Protein AF-W1EWW9-F1 (afdb_mo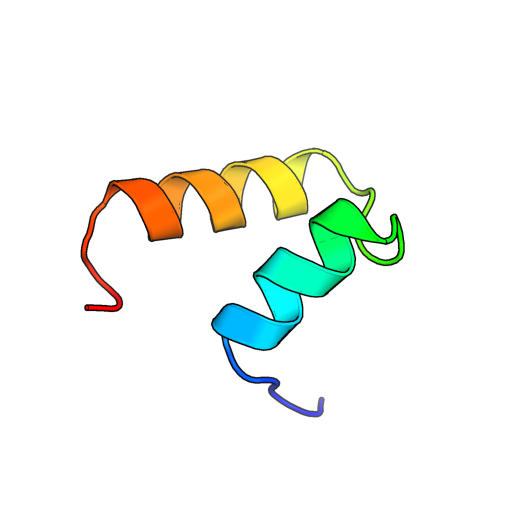nomer)

Nearest PDB structures (foldseek):
  3o61-assembly1_A  TM=9.951E-01  e=5.080E-04  Escherichia coli K-12
  3o61-assembly1_B  TM=9.939E-01  e=5.880E-04  Escherichia coli K-12
  3o6z-assembly1_A  TM=9.930E-01  e=6.805E-04  Escherichia coli K-12
  3o69-assembly1_A  TM=9.951E-01  e=1.314E-03  Escherichia coli K-12

Secondary structure (DSSP, 8-state):
-----HHHHHHHHHTTS---HHHHHHHHHHHHTTTT-

Solvent-accessible surface area (backbone atoms only — not comparable to full-atom values): 2422 Å² total; per-residue (Å²): 137,84,88,76,57,70,70,56,56,56,50,29,43,75,75,54,76,50,74,54,69,68,61,54,50,52,53,51,50,48,64,74,64,61,81,80,113

Radius of gyration: 9.75 Å; Cα contacts (8 Å, |Δi|>4): 15; chains: 1; bounding box: 16×21×24 Å

Structure (mmCIF, N/CA/C/O backbone):
data_AF-W1EWW9-F1
#
_entry.id   AF-W1EWW9-F1
#
loop_
_atom_site.group_PDB
_atom_site.id
_atom_site.type_symbol
_atom_site.label_atom_id
_atom_site.label_alt_id
_atom_site.label_comp_id
_atom_site.label_asym_id
_atom_site.label_entity_id
_atom_site.label_seq_id
_atom_site.pdbx_PDB_ins_code
_atom_site.Cartn_x
_atom_site.Cartn_y
_atom_site.Cartn_z
_atom_site.occupancy
_atom_site.B_iso_or_equiv
_atom_site.auth_seq_id
_atom_site.auth_comp_id
_atom_site.auth_asym_id
_atom_site.auth_atom_id
_atom_site.pdbx_PDB_model_num
ATOM 1 N N . MET A 1 1 ? 9.629 -19.448 7.027 1.00 53.59 1 MET A N 1
ATOM 2 C CA . MET A 1 1 ? 9.296 -18.149 6.410 1.00 53.59 1 MET A CA 1
ATOM 3 C C . MET A 1 1 ? 8.378 -18.448 5.247 1.00 53.59 1 MET A C 1
ATOM 5 O O . MET A 1 1 ? 8.764 -19.257 4.417 1.00 53.59 1 MET A O 1
ATOM 9 N N . LEU A 1 2 ? 7.159 -17.911 5.257 1.00 70.19 2 LEU A N 1
ATOM 10 C CA . LEU A 1 2 ? 6.231 -18.044 4.137 1.00 70.19 2 LEU A CA 1
ATOM 11 C C . LEU A 1 2 ? 6.325 -16.742 3.339 1.00 70.19 2 LEU A C 1
ATOM 13 O O . LEU A 1 2 ? 6.088 -15.671 3.896 1.00 70.19 2 LEU A O 1
ATOM 17 N N . GLU A 1 3 ? 6.762 -16.833 2.089 1.00 86.38 3 GLU A N 1
ATOM 18 C CA . GLU A 1 3 ? 6.725 -15.709 1.154 1.00 86.38 3 GLU A CA 1
ATOM 19 C C . GLU A 1 3 ? 5.263 -15.402 0.797 1.00 86.38 3 GLU A C 1
ATOM 21 O O . GLU A 1 3 ? 4.422 -16.304 0.778 1.00 86.38 3 GLU A O 1
ATOM 26 N N . LEU A 1 4 ? 4.949 -14.130 0.546 1.00 93.25 4 LEU A N 1
ATOM 27 C CA . LEU A 1 4 ? 3.602 -13.669 0.203 1.00 93.25 4 LEU A CA 1
ATOM 28 C C . LEU A 1 4 ? 3.638 -12.760 -1.034 1.00 93.25 4 LEU A C 1
ATOM 30 O O . LEU A 1 4 ? 4.651 -12.092 -1.261 1.00 93.25 4 LEU A O 1
ATOM 34 N N . PRO A 1 5 ? 2.561 -12.719 -1.842 1.00 95.00 5 PRO A N 1
ATOM 35 C CA . PRO A 1 5 ? 2.499 -11.878 -3.033 1.00 95.00 5 PRO A CA 1
ATOM 36 C C . PRO A 1 5 ? 2.722 -10.396 -2.720 1.00 95.00 5 PRO A C 1
ATOM 38 O O . PRO A 1 5 ? 2.178 -9.866 -1.752 1.00 95.00 5 PRO A O 1
ATOM 41 N N . PHE A 1 6 ? 3.450 -9.690 -3.588 1.00 94.69 6 PHE A N 1
ATOM 42 C CA . PHE A 1 6 ? 3.720 -8.258 -3.418 1.00 94.69 6 PHE A CA 1
ATOM 43 C C . PHE A 1 6 ? 2.433 -7.422 -3.300 1.00 94.69 6 PHE A C 1
ATOM 45 O O . PHE A 1 6 ? 2.331 -6.557 -2.433 1.00 94.69 6 PHE A O 1
ATOM 52 N N . SER A 1 7 ? 1.406 -7.743 -4.091 1.00 95.06 7 SER A N 1
ATOM 53 C CA . SER A 1 7 ? 0.088 -7.101 -4.008 1.00 95.06 7 SER A CA 1
ATOM 54 C C . SER A 1 7 ? -0.586 -7.291 -2.645 1.00 95.06 7 SER A C 1
ATOM 56 O O . SER A 1 7 ? -1.187 -6.353 -2.124 1.00 95.06 7 SER A O 1
ATOM 58 N N . GLN A 1 8 ? -0.438 -8.467 -2.027 1.00 96.19 8 GLN A N 1
ATOM 59 C CA . GLN A 1 8 ? -0.950 -8.729 -0.684 1.00 96.19 8 GLN A CA 1
ATOM 60 C C . GLN A 1 8 ? -0.213 -7.881 0.358 1.00 96.19 8 GLN A C 1
ATOM 62 O O . GLN A 1 8 ? -0.855 -7.312 1.237 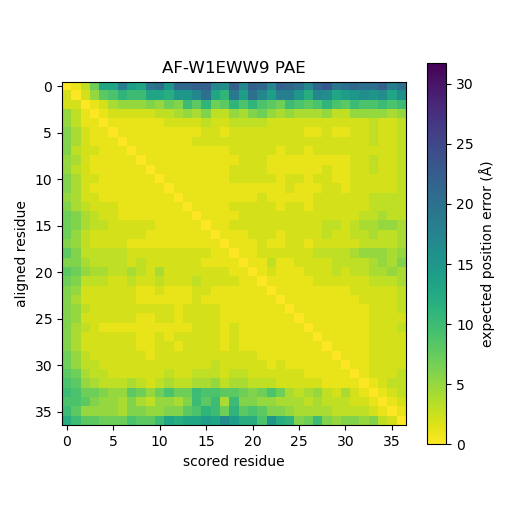1.00 96.19 8 GLN A O 1
ATOM 67 N N . ALA A 1 9 ? 1.110 -7.724 0.233 1.00 95.75 9 ALA A N 1
ATOM 68 C CA . ALA A 1 9 ? 1.878 -6.845 1.115 1.00 95.75 9 ALA A CA 1
ATOM 69 C C . ALA A 1 9 ? 1.376 -5.390 1.053 1.00 95.75 9 ALA A C 1
ATOM 71 O O . ALA A 1 9 ? 1.262 -4.733 2.086 1.00 95.75 9 ALA A O 1
ATOM 72 N N . LEU A 1 10 ? 1.029 -4.892 -0.139 1.00 95.81 10 LEU A N 1
ATOM 73 C CA . LEU A 1 10 ? 0.485 -3.540 -0.305 1.00 95.81 10 LEU A CA 1
ATOM 74 C C . LEU A 1 10 ? -0.900 -3.380 0.340 1.00 95.81 10 LEU A C 1
ATOM 76 O O . LEU A 1 10 ? -1.164 -2.355 0.968 1.00 95.81 10 LEU A O 1
ATOM 80 N N . GLU A 1 11 ? -1.774 -4.385 0.245 1.00 97.56 11 GLU A N 1
ATOM 81 C CA . GLU A 1 11 ? -3.066 -4.375 0.948 1.00 97.56 11 GLU A CA 1
ATOM 82 C C . GLU A 1 11 ? -2.885 -4.394 2.471 1.00 97.56 11 GLU A C 1
ATOM 84 O O . GLU A 1 11 ? -3.5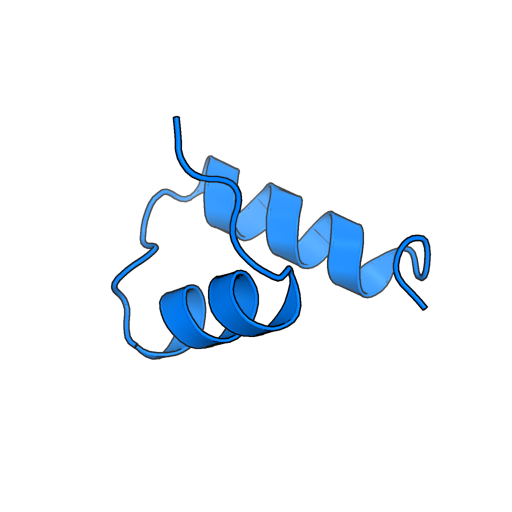44 -3.633 3.178 1.00 97.56 11 GLU A O 1
ATOM 89 N N . MET A 1 12 ? -1.920 -5.165 2.977 1.00 97.62 12 MET A N 1
ATOM 90 C CA . MET A 1 12 ? -1.607 -5.217 4.408 1.00 97.62 12 MET A CA 1
ATOM 91 C C . MET A 1 12 ? -1.113 -3.870 4.969 1.00 97.62 12 MET A C 1
ATOM 93 O O . MET A 1 12 ? -1.294 -3.599 6.157 1.00 97.62 12 MET A O 1
ATOM 97 N N . ILE A 1 13 ? -0.519 -2.995 4.144 1.00 96.62 13 ILE A N 1
ATOM 98 C CA . ILE A 1 13 ? -0.219 -1.605 4.541 1.00 96.62 13 ILE A CA 1
AT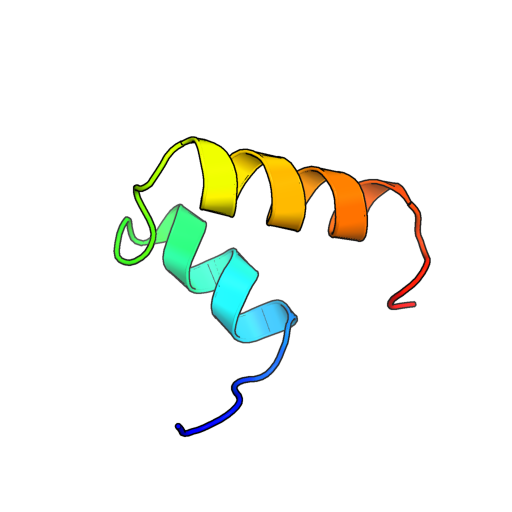OM 99 C C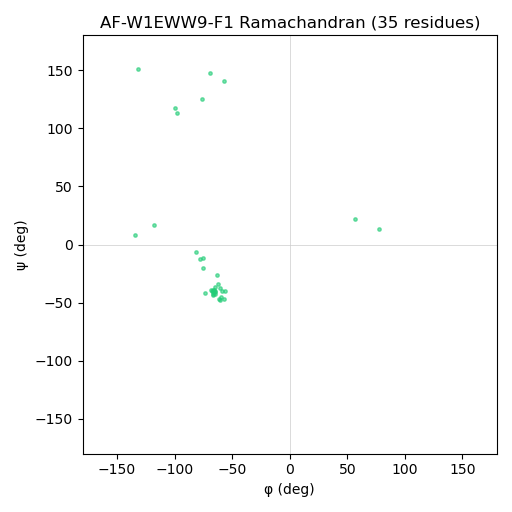 . ILE A 1 13 ? -1.523 -0.821 4.744 1.00 96.62 13 ILE A C 1
ATOM 101 O O . ILE A 1 13 ? -1.661 -0.096 5.728 1.00 96.62 13 ILE A O 1
ATOM 105 N N . LYS A 1 14 ? -2.499 -0.977 3.839 1.00 96.75 14 LYS A N 1
ATOM 106 C CA . LYS A 1 14 ? -3.787 -0.262 3.895 1.00 96.75 14 LYS A CA 1
ATOM 107 C C . LYS A 1 14 ? -4.652 -0.715 5.071 1.00 96.75 14 LYS A C 1
ATOM 109 O O . LYS A 1 14 ? -5.293 0.122 5.703 1.00 96.75 14 LYS A O 1
ATOM 114 N N . THR A 1 15 ? -4.662 -2.014 5.379 1.00 97.69 15 THR A N 1
ATOM 115 C CA . THR A 1 15 ? -5.391 -2.572 6.535 1.00 97.69 15 THR A CA 1
ATOM 116 C C . THR A 1 15 ?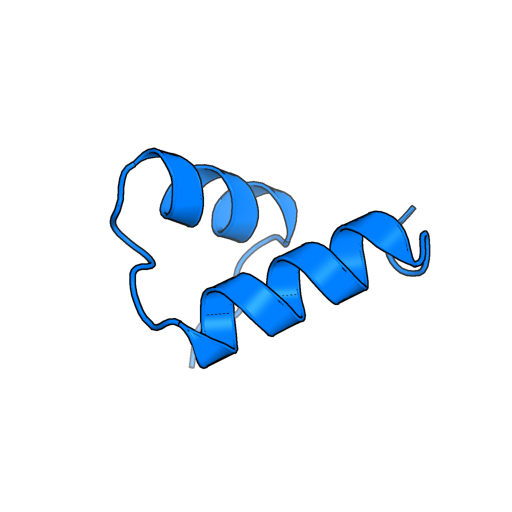 -4.686 -2.300 7.866 1.00 97.69 15 THR A C 1
ATOM 118 O O . THR A 1 15 ? -5.270 -2.486 8.935 1.00 97.69 15 THR A O 1
ATOM 121 N N . GLY A 1 16 ? -3.433 -1.834 7.822 1.00 96.38 16 GLY A N 1
ATOM 122 C CA . GLY A 1 16 ? -2.614 -1.569 8.999 1.00 96.38 16 GLY A CA 1
ATOM 123 C C . GLY A 1 16 ? -2.022 -2.829 9.634 1.00 96.38 16 GLY A C 1
ATOM 124 O O . GLY A 1 16 ? -1.525 -2.759 10.761 1.00 96.38 16 GLY A O 1
ATOM 125 N N . GLU A 1 17 ? -2.063 -3.975 8.957 1.00 97.31 17 GLU A N 1
ATOM 126 C CA . GLU A 1 17 ? -1.333 -5.187 9.353 1.00 97.31 17 GLU A CA 1
ATOM 127 C C . GLU A 1 17 ? 0.185 -4.972 9.247 1.00 97.31 17 GLU A C 1
ATOM 129 O O . GLU A 1 17 ? 0.933 -5.352 10.149 1.00 97.31 17 GLU A O 1
ATOM 134 N N . ILE A 1 18 ? 0.635 -4.267 8.203 1.00 96.19 18 ILE A N 1
ATOM 135 C CA . ILE A 1 18 ? 2.002 -3.752 8.077 1.00 96.19 18 ILE A CA 1
ATOM 136 C C . ILE A 1 18 ? 2.011 -2.287 8.507 1.00 96.19 18 ILE A C 1
ATOM 138 O O . ILE A 1 18 ? 1.448 -1.417 7.847 1.00 96.19 18 ILE A O 1
ATOM 142 N N . ARG A 1 19 ? 2.689 -2.013 9.622 1.00 95.75 19 ARG A N 1
ATOM 143 C CA . ARG A 1 19 ? 2.795 -0.672 10.223 1.00 95.75 19 ARG A CA 1
ATOM 144 C C . ARG A 1 19 ? 4.214 -0.291 10.654 1.00 95.75 19 ARG A C 1
ATOM 146 O O . ARG A 1 19 ? 4.402 0.732 11.305 1.00 95.75 19 ARG A O 1
ATOM 153 N N . ASP A 1 20 ? 5.211 -1.107 10.308 1.00 97.12 20 ASP A N 1
ATOM 154 C CA . ASP A 1 20 ? 6.619 -0.749 10.491 1.00 97.12 20 ASP A CA 1
ATOM 155 C C . ASP A 1 20 ? 7.050 0.256 9.416 1.00 97.12 20 ASP A C 1
ATOM 157 O O . ASP A 1 20 ? 6.916 0.002 8.218 1.00 97.12 20 ASP A O 1
ATOM 161 N N . GLY A 1 21 ? 7.586 1.402 9.838 1.00 96.44 21 GLY A N 1
ATOM 162 C CA . GLY A 1 21 ? 7.909 2.498 8.926 1.00 96.44 21 GLY A CA 1
ATOM 163 C C . GLY A 1 21 ? 8.964 2.146 7.872 1.00 96.44 21 GLY A C 1
ATOM 164 O O . GLY A 1 21 ? 8.865 2.620 6.740 1.00 96.44 21 GLY A O 1
ATOM 165 N N . LYS A 1 22 ? 9.953 1.299 8.196 1.00 97.44 22 LYS A N 1
ATOM 166 C CA . LYS A 1 22 ? 10.986 0.898 7.225 1.00 97.44 22 LYS A CA 1
ATOM 167 C C . LYS A 1 22 ? 10.397 -0.068 6.202 1.00 97.44 22 LYS A C 1
ATOM 169 O O . LYS A 1 22 ? 10.657 0.086 5.011 1.00 97.44 22 LYS A O 1
ATOM 174 N N . THR A 1 23 ? 9.572 -1.016 6.649 1.00 96.75 23 THR A N 1
ATOM 175 C CA . THR A 1 23 ? 8.862 -1.945 5.759 1.00 96.75 23 THR A CA 1
ATOM 176 C C . THR A 1 23 ? 7.932 -1.201 4.804 1.00 96.75 23 THR A C 1
ATOM 178 O O . THR A 1 23 ? 7.994 -1.430 3.598 1.00 96.75 23 THR A O 1
ATOM 181 N N . VAL A 1 24 ? 7.126 -0.263 5.312 1.00 96.88 24 VAL A N 1
ATOM 182 C CA . VAL A 1 24 ? 6.233 0.560 4.481 1.00 96.88 24 VAL A CA 1
ATOM 183 C C . VAL A 1 24 ? 7.030 1.367 3.454 1.00 96.88 24 VAL A C 1
ATOM 185 O O . VAL A 1 24 ? 6.659 1.394 2.281 1.00 96.88 24 VAL A O 1
ATOM 188 N N . LEU A 1 25 ? 8.138 1.999 3.857 1.00 97.06 25 LEU A N 1
ATOM 189 C CA . LEU A 1 25 ? 8.977 2.783 2.946 1.00 97.06 25 LEU A CA 1
ATOM 190 C C . LEU A 1 25 ? 9.554 1.925 1.813 1.00 97.06 25 LEU A C 1
ATOM 192 O O . LEU A 1 25 ? 9.489 2.324 0.653 1.00 97.06 25 LEU A O 1
ATOM 196 N N . LEU A 1 26 ? 10.098 0.750 2.137 1.00 97.19 26 LEU A N 1
ATOM 197 C CA . LEU A 1 26 ? 10.710 -0.139 1.148 1.00 97.19 26 LEU A CA 1
ATOM 198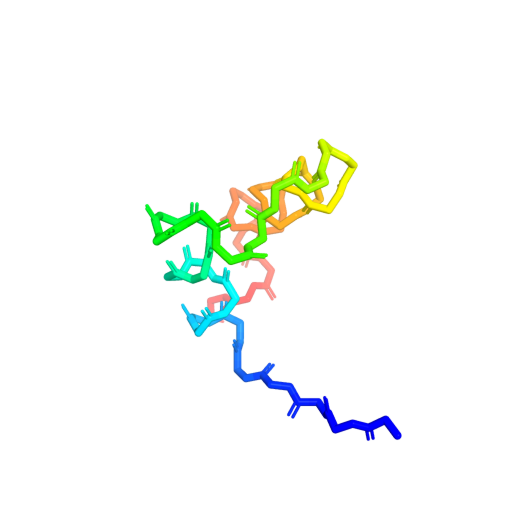 C C . LEU A 1 26 ? 9.681 -0.728 0.175 1.00 97.19 26 LEU A C 1
ATOM 2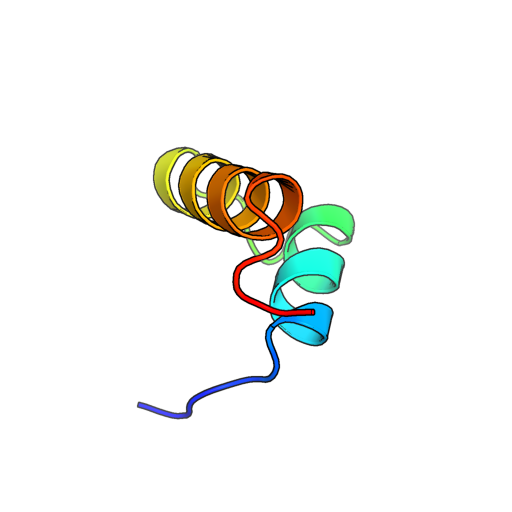00 O O . LEU A 1 26 ? 9.956 -0.791 -1.021 1.00 97.19 26 LEU A O 1
ATOM 204 N N . LEU A 1 27 ? 8.494 -1.107 0.658 1.00 96.06 27 LEU A N 1
ATOM 205 C CA . LEU A 1 27 ? 7.413 -1.604 -0.201 1.00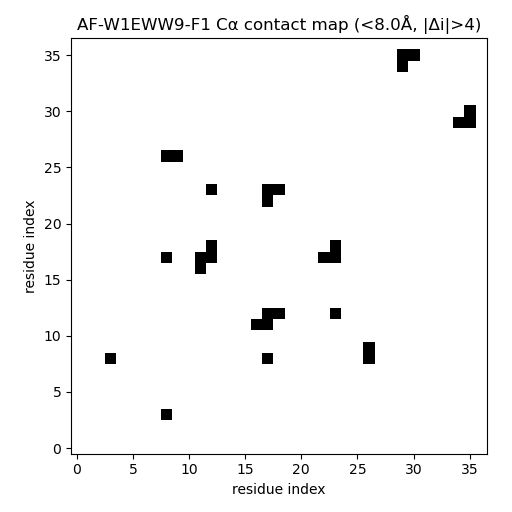 96.06 27 LEU A CA 1
ATOM 206 C C . LEU A 1 27 ? 6.901 -0.516 -1.156 1.00 96.06 27 LEU A C 1
ATOM 208 O O . LEU A 1 27 ? 6.707 -0.793 -2.338 1.00 96.06 27 LEU A O 1
ATOM 212 N N . ASN A 1 28 ? 6.762 0.727 -0.683 1.00 94.88 28 ASN A N 1
ATOM 213 C CA . ASN A 1 28 ? 6.401 1.858 -1.545 1.00 94.88 28 ASN A CA 1
ATOM 214 C C . ASN A 1 28 ? 7.507 2.185 -2.555 1.00 94.88 28 ASN A C 1
ATOM 216 O O . ASN A 1 28 ? 7.213 2.404 -3.727 1.00 94.88 28 ASN A O 1
ATOM 220 N N . TYR A 1 29 ? 8.777 2.174 -2.136 1.00 97.06 29 TYR A N 1
ATOM 221 C CA . TYR A 1 29 ? 9.902 2.374 -3.050 1.00 97.06 29 TYR A CA 1
ATOM 222 C C . TYR A 1 29 ? 9.875 1.341 -4.184 1.00 97.06 29 TYR A C 1
ATOM 224 O O . TYR A 1 29 ? 9.956 1.713 -5.354 1.00 97.06 29 TYR A O 1
ATOM 232 N N . LEU A 1 30 ? 9.675 0.064 -3.843 1.00 95.62 30 LEU A N 1
ATOM 233 C CA . LEU A 1 30 ? 9.583 -1.028 -4.810 1.00 95.62 30 LEU A CA 1
ATOM 234 C C . LEU A 1 30 ? 8.364 -0.904 -5.742 1.00 95.62 30 LEU A C 1
ATOM 236 O O . LEU A 1 30 ? 8.476 -1.197 -6.927 1.00 95.62 30 LEU A O 1
ATOM 240 N N . GLN A 1 31 ? 7.221 -0.428 -5.235 1.00 94.12 31 GLN A N 1
ATOM 241 C CA . GLN A 1 31 ? 6.040 -0.151 -6.060 1.00 94.12 31 GLN A CA 1
ATOM 242 C C . GLN A 1 31 ? 6.317 0.978 -7.062 1.00 94.12 31 GLN A C 1
ATOM 244 O O . GLN A 1 31 ? 5.943 0.887 -8.225 1.00 94.12 31 GLN A O 1
ATOM 249 N N . THR A 1 32 ? 6.987 2.049 -6.626 1.00 95.50 32 THR A N 1
ATOM 250 C CA . THR A 1 32 ? 7.292 3.202 -7.491 1.00 95.50 32 THR A CA 1
ATOM 251 C C . THR A 1 32 ? 8.423 2.946 -8.485 1.00 95.50 32 THR A C 1
ATOM 253 O O . THR A 1 32 ? 8.520 3.648 -9.490 1.00 95.50 32 THR A O 1
ATOM 256 N N . SER A 1 33 ? 9.280 1.954 -8.242 1.00 94.69 33 SER A N 1
ATOM 257 C CA . SER A 1 33 ? 10.421 1.653 -9.110 1.00 94.69 33 SER A CA 1
ATOM 258 C C . SER A 1 33 ? 10.067 0.826 -10.348 1.00 94.69 33 SER A C 1
ATOM 260 O O . SER A 1 33 ? 10.941 0.652 -11.192 1.00 94.69 33 SER A O 1
ATOM 262 N N . HIS A 1 34 ? 8.820 0.346 -10.480 1.00 87.38 34 HIS A N 1
ATOM 263 C CA . HIS A 1 34 ? 8.351 -0.484 -11.607 1.00 87.38 34 HIS A CA 1
ATOM 264 C C . HIS A 1 34 ? 9.187 -1.769 -11.807 1.00 87.38 34 HIS A C 1
ATOM 266 O O . HIS A 1 34 ? 9.215 -2.356 -12.881 1.00 87.38 34 HIS A O 1
ATOM 272 N N . LEU A 1 35 ? 9.895 -2.224 -10.762 1.00 89.69 35 LEU A N 1
ATOM 273 C CA . LEU A 1 35 ? 10.693 -3.460 -10.794 1.00 89.69 35 LEU A CA 1
ATOM 274 C C . LEU A 1 35 ? 9.837 -4.728 -10.654 1.00 89.69 35 LEU A C 1
ATOM 276 O O . LEU A 1 35 ? 10.351 -5.828 -10.834 1.00 89.69 35 LEU A O 1
ATOM 280 N N . MET A 1 36 ? 8.567 -4.568 -10.276 1.00 82.12 36 MET A N 1
ATOM 281 C CA . MET A 1 36 ? 7.615 -5.647 -9.994 1.00 82.12 36 MET A CA 1
ATOM 282 C C . MET A 1 36 ? 6.408 -5.623 -10.953 1.00 82.12 36 MET A C 1
ATOM 284 O O . MET A 1 36 ? 5.384 -6.226 -10.626 1.00 82.12 36 MET A O 1
ATOM 288 N N . ASP A 1 37 ? 6.528 -4.908 -12.080 1.00 74.31 37 ASP A N 1
ATOM 289 C CA . ASP A 1 37 ? 5.550 -4.893 -13.181 1.00 74.31 37 ASP A CA 1
ATOM 290 C C . ASP A 1 37 ? 5.700 -6.111 -14.109 1.00 74.31 37 ASP A C 1
ATOM 292 O O . ASP A 1 37 ? 6.848 -6.578 -14.313 1.00 74.31 37 ASP A O 1
#

Foldseek 3Di:
DDDDDLVVLVVCVVVVVDDDPVSVVVSVVVVVVPPND

pLDDT: mean 92.65, std 8.94, range [53.59, 97.69]

Organism: NCBI:txid1432555

Mean predicted aligned error: 3.34 Å

Sequence (37 aa):
MLELPFSQALEMIKTGEIRDGKTVLLLNYLQTSHLMD